Protein AF-A0A4P5YXA2-F1 (afdb_monomer_lite)

Foldseek 3Di:
DFDWDKDFAQAWFKWKKKFADCVQEVQGCVVLCVVVPWDWDPDAWDQPDPNVRSRSGITMIMDGDHHGDIRTHGDTMDIDDDD

Structure (mmCIF, N/CA/C/O backbone):
data_AF-A0A4P5YXA2-F1
#
_entry.id   AF-A0A4P5YXA2-F1
#
loop_
_atom_site.group_PDB
_atom_site.id
_atom_site.type_symbol
_atom_site.label_atom_id
_atom_site.label_alt_id
_atom_site.label_comp_id
_atom_site.label_asym_id
_atom_site.label_entity_id
_atom_site.label_seq_id
_atom_site.pdbx_PDB_ins_code
_atom_site.Cartn_x
_atom_site.Cartn_y
_atom_site.Cartn_z
_atom_site.occupancy
_atom_site.B_iso_or_equiv
_atom_site.auth_seq_id
_atom_site.auth_comp_id
_atom_site.auth_asym_id
_atom_site.auth_atom_id
_atom_site.pdbx_PDB_model_num
ATOM 1 N N . MET A 1 1 ? 21.890 5.051 7.414 1.00 41.62 1 MET A N 1
ATOM 2 C CA . MET A 1 1 ? 20.704 4.766 8.244 1.00 41.62 1 MET A CA 1
ATOM 3 C C . MET A 1 1 ? 19.518 5.325 7.491 1.00 41.62 1 MET A C 1
ATOM 5 O O . MET A 1 1 ? 19.541 6.510 7.201 1.00 41.62 1 MET A O 1
ATOM 9 N N . ASN A 1 2 ? 18.575 4.485 7.064 1.00 52.47 2 ASN A N 1
ATOM 10 C CA . ASN A 1 2 ? 17.269 5.000 6.659 1.00 52.47 2 ASN A CA 1
ATOM 11 C C . ASN A 1 2 ? 16.515 5.249 7.960 1.00 52.47 2 ASN A C 1
ATOM 13 O O . ASN A 1 2 ? 16.344 4.305 8.731 1.00 52.47 2 ASN A O 1
ATOM 17 N N . ASP A 1 3 ? 16.140 6.495 8.220 1.00 61.28 3 ASP A N 1
ATOM 18 C CA . ASP A 1 3 ? 15.227 6.793 9.314 1.00 61.28 3 ASP A CA 1
ATOM 19 C C . ASP A 1 3 ? 13.897 6.105 9.017 1.00 61.28 3 ASP A C 1
ATOM 21 O O . ASP A 1 3 ? 13.317 6.257 7.936 1.00 61.28 3 ASP A O 1
ATOM 25 N N . ASP A 1 4 ? 13.444 5.289 9.960 1.00 70.81 4 ASP A N 1
ATOM 26 C CA . ASP A 1 4 ? 12.183 4.586 9.816 1.00 70.81 4 ASP A CA 1
ATOM 27 C C . ASP A 1 4 ? 11.039 5.589 9.884 1.00 70.81 4 ASP A C 1
ATOM 29 O O . ASP A 1 4 ? 10.797 6.217 10.915 1.00 70.81 4 ASP A O 1
ATOM 33 N N . THR A 1 5 ? 10.332 5.746 8.766 1.00 86.69 5 THR A N 1
ATOM 34 C CA . THR A 1 5 ? 9.111 6.547 8.715 1.00 86.69 5 THR A CA 1
ATOM 35 C C . THR A 1 5 ? 7.932 5.658 9.085 1.00 86.69 5 THR A C 1
ATOM 37 O O . THR A 1 5 ? 7.838 4.506 8.659 1.00 86.69 5 THR A O 1
ATOM 40 N N . PHE A 1 6 ? 7.023 6.182 9.902 1.00 91.25 6 PHE A N 1
ATOM 41 C CA . PHE A 1 6 ? 5.834 5.456 10.330 1.00 91.25 6 PHE A CA 1
ATOM 42 C C . PHE A 1 6 ? 4.576 6.237 9.968 1.00 91.25 6 PHE A C 1
ATOM 44 O O . PHE A 1 6 ? 4.481 7.433 10.243 1.00 91.25 6 PHE A O 1
ATOM 51 N N . ALA A 1 7 ? 3.592 5.538 9.411 1.00 90.94 7 ALA A N 1
ATOM 52 C CA . ALA A 1 7 ? 2.213 5.998 9.358 1.00 90.94 7 ALA A CA 1
ATOM 53 C C . ALA A 1 7 ? 1.464 5.465 10.587 1.00 90.94 7 ALA A C 1
ATOM 55 O O . ALA A 1 7 ? 1.706 4.340 11.027 1.00 90.94 7 ALA A O 1
ATOM 56 N N . VAL A 1 8 ? 0.553 6.262 11.144 1.00 93.69 8 VAL A N 1
ATOM 57 C CA . VAL A 1 8 ? -0.292 5.849 12.274 1.00 93.69 8 VAL A CA 1
ATOM 58 C C . VAL A 1 8 ? -1.733 5.805 11.804 1.00 93.69 8 VAL A C 1
ATOM 60 O O . VAL A 1 8 ? -2.228 6.790 11.262 1.00 93.69 8 VAL A O 1
ATOM 63 N N . CYS A 1 9 ? -2.406 4.678 12.021 1.00 93.44 9 CYS A N 1
ATOM 64 C CA . CYS A 1 9 ? -3.820 4.527 11.706 1.00 93.44 9 CYS A CA 1
ATOM 65 C C . CYS A 1 9 ? -4.664 5.143 12.841 1.00 93.44 9 CYS A C 1
ATOM 67 O O . CYS A 1 9 ? -4.693 4.585 13.936 1.00 93.44 9 CYS A O 1
ATOM 69 N N . PRO A 1 10 ? -5.338 6.295 12.660 1.00 92.19 10 PRO A N 1
ATOM 70 C CA . PRO A 1 10 ? -6.031 6.962 13.767 1.00 92.19 10 PRO A CA 1
ATOM 71 C C . PRO A 1 10 ? -7.339 6.259 14.164 1.00 92.19 10 PRO A C 1
ATOM 73 O O . PRO A 1 10 ? -7.824 6.428 15.279 1.00 92.19 10 PRO A O 1
ATOM 76 N N . ARG A 1 11 ? -7.917 5.469 13.255 1.00 93.44 11 ARG A N 1
ATOM 77 C CA . ARG A 1 11 ? -9.179 4.748 13.430 1.00 93.44 11 ARG A CA 1
ATOM 78 C C . ARG A 1 11 ? -9.077 3.406 12.723 1.00 93.44 11 ARG A C 1
ATOM 80 O O . ARG A 1 11 ? -8.523 3.358 11.634 1.00 93.44 11 ARG A O 1
ATOM 87 N N . ALA A 1 12 ? -9.656 2.359 13.306 1.00 95.38 12 ALA A N 1
ATOM 88 C CA . ALA A 1 12 ? -9.685 1.046 12.673 1.00 95.38 12 ALA A CA 1
ATOM 89 C C . ALA A 1 12 ? -10.343 1.091 11.279 1.00 95.38 12 ALA A C 1
ATOM 91 O O . ALA A 1 12 ? -11.350 1.784 11.085 1.00 95.38 12 ALA A O 1
ATOM 92 N N . GLY A 1 13 ? -9.779 0.343 10.333 1.00 94.50 13 GLY A N 1
ATOM 93 C CA . GLY A 1 13 ? -10.249 0.259 8.952 1.00 94.50 13 GLY A CA 1
ATOM 94 C C . GLY A 1 13 ? -9.174 -0.240 7.989 1.00 94.50 13 GLY A C 1
ATOM 95 O O . GLY A 1 13 ? -8.032 -0.480 8.381 1.00 94.50 13 GLY A O 1
ATOM 96 N N . THR A 1 14 ? -9.545 -0.383 6.719 1.00 95.88 14 THR A N 1
ATOM 97 C CA . THR A 1 14 ? -8.616 -0.796 5.667 1.00 95.88 14 THR A CA 1
ATOM 98 C C . THR A 1 14 ? -7.695 0.359 5.283 1.00 95.88 14 THR A C 1
ATOM 100 O O . THR A 1 14 ? -8.145 1.469 4.997 1.00 95.88 14 THR A O 1
ATOM 103 N N . VAL A 1 15 ? -6.393 0.092 5.276 1.00 95.81 15 VAL A N 1
ATOM 104 C CA . VAL A 1 15 ? -5.347 1.005 4.816 1.00 95.81 15 VAL A CA 1
ATOM 105 C C . VAL A 1 15 ? -4.769 0.465 3.518 1.00 95.81 15 VAL A C 1
ATOM 107 O O . VAL A 1 15 ? -4.505 -0.734 3.404 1.00 95.81 15 VA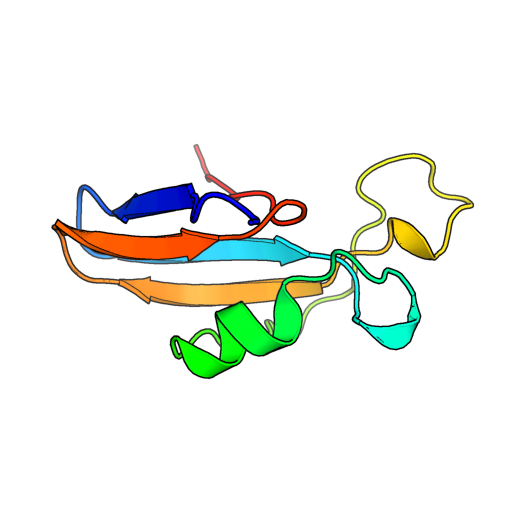L A O 1
ATOM 110 N N . TRP A 1 16 ? -4.521 1.361 2.563 1.00 96.62 16 TRP A N 1
ATOM 111 C CA . TRP A 1 16 ? -3.944 1.024 1.268 1.00 96.62 16 TRP A CA 1
ATOM 112 C C . TRP A 1 16 ? -2.634 1.758 1.008 1.00 96.62 16 TRP A C 1
ATOM 114 O O . TRP A 1 16 ? -2.510 2.953 1.288 1.00 96.62 16 TRP A O 1
ATOM 124 N N . PHE A 1 17 ? -1.685 1.054 0.393 1.00 96.62 17 PHE A N 1
ATOM 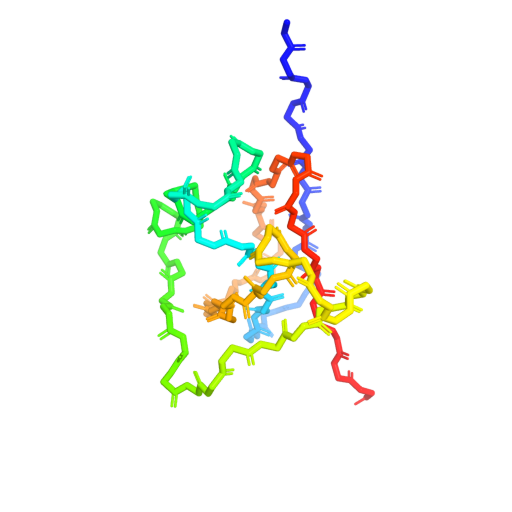125 C CA . PHE A 1 17 ? -0.439 1.629 -0.103 1.00 96.62 17 PHE A CA 1
ATOM 126 C C . PHE A 1 17 ? -0.163 1.209 -1.544 1.00 96.62 17 PHE A C 1
ATOM 128 O O . PHE A 1 17 ? -0.321 0.044 -1.906 1.00 96.62 17 PHE A O 1
ATOM 135 N N . LEU A 1 18 ? 0.310 2.157 -2.350 1.00 96.81 18 LEU A N 1
ATOM 136 C CA . LEU A 1 18 ? 0.902 1.907 -3.661 1.00 96.81 18 LEU A CA 1
ATOM 137 C C . LEU A 1 18 ? 2.428 1.893 -3.549 1.00 96.81 18 LEU A C 1
ATOM 139 O O . LEU A 1 18 ? 3.025 2.794 -2.960 1.00 96.81 18 LEU A O 1
ATOM 143 N N . THR A 1 19 ? 3.063 0.896 -4.159 1.00 96.50 19 THR A N 1
ATOM 144 C CA . THR A 1 19 ? 4.520 0.838 -4.343 1.00 96.50 19 THR A CA 1
ATOM 145 C C . THR A 1 19 ? 4.835 0.051 -5.625 1.00 96.50 19 THR A C 1
ATOM 147 O O . THR A 1 19 ? 4.069 -0.847 -5.988 1.00 96.50 19 THR A O 1
ATOM 150 N N . PRO A 1 20 ? 5.905 0.375 -6.369 1.00 96.25 20 PRO A N 1
ATOM 151 C CA . PRO A 1 20 ? 6.348 -0.442 -7.495 1.00 96.25 20 PRO A CA 1
ATOM 152 C C . PRO A 1 20 ? 6.844 -1.812 -7.035 1.00 96.25 20 PRO A C 1
ATOM 154 O O . PRO A 1 20 ? 7.292 -1.977 -5.900 1.00 96.25 20 PRO A O 1
ATOM 157 N N . GLU A 1 21 ? 6.818 -2.790 -7.936 1.00 95.44 21 GLU A N 1
ATOM 158 C CA . GLU A 1 21 ? 7.399 -4.112 -7.684 1.00 95.44 21 GLU A CA 1
ATOM 159 C C . GLU A 1 21 ? 8.933 -4.029 -7.514 1.00 95.44 21 GLU A C 1
ATOM 161 O O . GLU A 1 21 ? 9.590 -3.197 -8.159 1.00 95.44 21 GLU A O 1
ATOM 166 N N . PRO A 1 22 ? 9.527 -4.885 -6.660 1.00 95.56 22 PRO A N 1
ATOM 167 C CA . PRO A 1 22 ? 10.936 -4.797 -6.264 1.00 95.56 22 PRO A CA 1
ATOM 168 C C . PRO A 1 22 ? 11.913 -4.965 -7.431 1.00 95.56 22 PRO A C 1
ATOM 170 O O . PRO A 1 22 ? 12.984 -4.365 -7.424 1.00 95.56 22 PRO A O 1
ATOM 173 N N . GLU A 1 23 ? 11.530 -5.718 -8.463 1.00 95.81 23 GLU A N 1
ATOM 174 C CA . GLU A 1 23 ? 12.338 -5.922 -9.672 1.00 95.81 23 GLU A CA 1
ATOM 175 C C . GLU A 1 23 ? 12.511 -4.639 -10.499 1.00 95.81 23 GLU A C 1
ATOM 177 O O . GLU A 1 23 ? 13.470 -4.511 -11.258 1.00 95.81 23 GLU A O 1
ATOM 182 N N . ARG A 1 24 ? 11.596 -3.669 -10.357 1.00 94.19 24 ARG A N 1
ATOM 183 C CA . ARG A 1 24 ? 11.573 -2.438 -11.163 1.00 94.19 24 ARG A CA 1
ATOM 184 C C . ARG A 1 24 ? 12.090 -1.218 -10.413 1.00 94.19 24 ARG A C 1
ATOM 186 O O . ARG A 1 24 ? 12.439 -0.221 -11.043 1.00 94.19 24 ARG A O 1
ATOM 193 N N . ASN A 1 25 ? 12.117 -1.263 -9.082 1.00 94.69 25 ASN A N 1
ATOM 194 C CA . ASN A 1 25 ? 12.527 -0.129 -8.263 1.00 94.69 25 ASN A CA 1
ATOM 195 C C . ASN A 1 25 ? 13.118 -0.588 -6.923 1.00 94.69 25 ASN A C 1
ATOM 197 O O . ASN A 1 25 ? 12.421 -1.153 -6.081 1.00 94.69 25 ASN A O 1
ATOM 201 N N . ARG A 1 26 ? 14.400 -0.273 -6.696 1.00 94.38 26 ARG A N 1
ATOM 202 C CA . ARG A 1 26 ? 15.134 -0.635 -5.469 1.00 94.38 26 ARG A CA 1
ATOM 203 C C . ARG A 1 26 ? 14.548 -0.047 -4.184 1.00 94.38 26 ARG A C 1
ATOM 205 O O . ARG A 1 26 ? 14.825 -0.563 -3.109 1.00 94.38 26 ARG A O 1
ATOM 212 N N . ASP A 1 27 ? 13.784 1.040 -4.292 1.00 94.00 27 ASP A N 1
ATOM 213 C CA . ASP A 1 27 ? 13.154 1.693 -3.145 1.00 94.00 27 ASP A CA 1
ATOM 214 C C . ASP A 1 27 ? 11.774 1.066 -2.821 1.00 94.00 27 ASP A C 1
ATOM 216 O O . ASP A 1 27 ? 11.108 1.516 -1.885 1.00 94.00 27 ASP A O 1
ATOM 220 N N . SER A 1 28 ? 11.347 0.023 -3.560 1.00 95.88 28 SER A N 1
ATOM 221 C CA . SER A 1 28 ? 10.088 -0.712 -3.352 1.00 95.88 28 SER A CA 1
ATOM 222 C C . SER A 1 28 ? 9.864 -1.098 -1.892 1.00 95.88 28 SER A C 1
ATOM 224 O O . SER A 1 28 ? 10.775 -1.526 -1.183 1.00 95.88 28 SER A O 1
ATOM 226 N N . GLN A 1 29 ? 8.610 -0.992 -1.458 1.00 96.62 29 GLN A N 1
ATOM 227 C CA . GLN A 1 29 ? 8.174 -1.344 -0.109 1.00 96.62 29 GLN A CA 1
ATOM 228 C C . GLN A 1 29 ? 7.394 -2.662 -0.058 1.00 96.62 29 GLN A C 1
ATOM 230 O O . GLN A 1 29 ? 6.884 -3.018 0.999 1.00 96.62 29 GLN A O 1
ATOM 235 N N . THR A 1 30 ? 7.338 -3.422 -1.160 1.00 97.06 30 THR A N 1
ATOM 236 C CA . THR A 1 30 ? 6.560 -4.671 -1.267 1.00 97.06 30 THR A CA 1
ATOM 237 C C . THR A 1 30 ? 6.844 -5.631 -0.112 1.00 97.06 30 THR A C 1
ATOM 239 O O . THR A 1 30 ? 5.936 -6.004 0.623 1.00 97.06 30 THR A O 1
ATOM 242 N N . GLN A 1 31 ? 8.114 -5.976 0.119 1.00 96.62 31 GLN A N 1
ATOM 243 C CA . GLN A 1 31 ? 8.480 -6.931 1.172 1.00 96.62 31 GLN A CA 1
ATOM 244 C C . GLN A 1 31 ? 8.183 -6.395 2.581 1.00 96.62 31 GLN A C 1
ATOM 246 O O . GLN A 1 31 ? 7.744 -7.148 3.447 1.00 96.62 31 GLN A O 1
ATOM 251 N N . ALA A 1 32 ? 8.361 -5.089 2.806 1.00 95.81 32 ALA A N 1
ATOM 252 C CA . ALA A 1 32 ? 8.045 -4.457 4.085 1.00 95.81 32 ALA A CA 1
ATOM 253 C C . ALA A 1 32 ? 6.532 -4.451 4.364 1.00 95.81 32 ALA A C 1
ATOM 255 O O . ALA A 1 32 ? 6.118 -4.680 5.497 1.00 95.81 32 ALA A O 1
ATOM 256 N N . LEU A 1 33 ? 5.703 -4.212 3.346 1.00 97.31 33 LEU A N 1
ATOM 257 C CA . LEU A 1 33 ? 4.245 -4.249 3.461 1.00 97.31 33 LEU A CA 1
ATOM 258 C C . LEU A 1 33 ? 3.750 -5.683 3.695 1.00 97.31 33 LEU A C 1
ATOM 260 O O . LEU A 1 33 ? 3.012 -5.922 4.652 1.00 97.31 33 LEU A O 1
ATOM 264 N N . LEU A 1 34 ? 4.212 -6.648 2.891 1.00 97.88 34 LEU A N 1
ATOM 265 C CA . LEU A 1 34 ? 3.867 -8.066 3.057 1.00 97.88 34 LEU A CA 1
ATOM 266 C C . LEU A 1 34 ? 4.258 -8.586 4.449 1.00 97.88 34 LEU A C 1
ATOM 268 O O . LEU A 1 34 ? 3.449 -9.220 5.123 1.00 97.88 34 LEU A O 1
ATOM 272 N N . GLY A 1 35 ? 5.460 -8.249 4.930 1.00 97.62 35 GLY A N 1
ATOM 273 C CA . GLY A 1 35 ? 5.927 -8.622 6.270 1.00 97.62 35 GLY A CA 1
ATOM 274 C C . GLY A 1 35 ? 5.110 -8.018 7.420 1.00 97.62 35 GLY A C 1
ATOM 275 O O . GLY A 1 35 ? 5.133 -8.545 8.528 1.00 97.62 35 GLY A O 1
ATOM 276 N N . GLN A 1 36 ? 4.358 -6.943 7.166 1.00 97.38 36 GLN A N 1
ATOM 277 C CA . GLN A 1 36 ? 3.438 -6.324 8.127 1.00 97.38 36 GLN A CA 1
ATOM 278 C C . GLN A 1 36 ? 1.999 -6.846 8.007 1.00 97.38 36 GLN A C 1
ATOM 280 O O . GLN A 1 36 ? 1.116 -6.362 8.718 1.00 97.38 36 GLN A O 1
ATOM 285 N N . GLY A 1 37 ? 1.745 -7.823 7.131 1.00 98.06 37 GLY A N 1
ATOM 286 C CA . GLY A 1 37 ? 0.427 -8.424 6.927 1.00 98.06 37 GLY A CA 1
ATOM 287 C C . GLY A 1 37 ? -0.445 -7.707 5.898 1.00 98.06 37 GLY A C 1
ATOM 288 O O . GLY A 1 37 ? -1.648 -7.952 5.862 1.00 98.06 37 GLY A O 1
ATOM 289 N N . PHE A 1 38 ? 0.126 -6.825 5.072 1.00 98.19 38 PHE A N 1
ATOM 290 C CA . PHE A 1 38 ? -0.582 -6.344 3.889 1.00 98.19 38 PHE A CA 1
ATOM 291 C C . PHE A 1 38 ? -0.661 -7.446 2.835 1.00 98.19 38 PHE A C 1
ATOM 293 O O . PHE A 1 38 ? 0.260 -8.243 2.673 1.00 98.19 38 PHE A O 1
ATOM 300 N N . ALA A 1 39 ? -1.746 -7.445 2.070 1.00 98.38 39 ALA A N 1
ATOM 301 C CA . ALA A 1 39 ? -1.956 -8.325 0.935 1.00 98.38 39 ALA A CA 1
ATOM 302 C C . ALA A 1 39 ? -2.004 -7.519 -0.366 1.00 98.38 39 ALA A C 1
ATOM 304 O O . ALA A 1 39 ? -2.541 -6.411 -0.401 1.00 98.38 39 ALA A O 1
ATOM 305 N N . LYS A 1 40 ? -1.470 -8.092 -1.449 1.00 97.81 40 LYS A N 1
ATOM 306 C CA . LYS A 1 40 ? -1.625 -7.541 -2.799 1.00 97.81 40 LYS A CA 1
ATOM 307 C C . LYS A 1 40 ? -3.103 -7.548 -3.186 1.00 97.81 40 LYS A C 1
ATOM 309 O O . LYS A 1 40 ? -3.782 -8.563 -3.044 1.00 97.81 40 LYS A O 1
ATOM 314 N N . VAL A 1 41 ? -3.593 -6.423 -3.691 1.00 97.31 41 VAL A N 1
ATOM 315 C CA . VAL A 1 41 ? -4.953 -6.312 -4.222 1.00 97.31 41 VAL A CA 1
ATOM 316 C C . VAL A 1 41 ? -4.976 -6.878 -5.643 1.00 97.31 41 VAL A C 1
ATOM 318 O O . VAL A 1 41 ? -4.095 -6.584 -6.449 1.00 97.31 41 VAL A O 1
ATOM 321 N N . ALA A 1 42 ? -5.991 -7.682 -5.965 1.00 95.75 42 ALA A N 1
ATOM 322 C CA . ALA A 1 42 ? -6.173 -8.302 -7.281 1.00 95.75 42 ALA A CA 1
ATOM 323 C C . ALA A 1 42 ? -6.734 -7.310 -8.324 1.00 95.75 42 ALA A C 1
ATOM 325 O O . ALA A 1 42 ? -7.788 -7.534 -8.915 1.00 95.75 42 ALA A O 1
ATOM 326 N N . LEU A 1 43 ? -6.038 -6.190 -8.519 1.00 94.56 43 LEU A N 1
ATOM 327 C CA . LEU A 1 43 ? -6.345 -5.158 -9.508 1.00 94.56 43 LEU A CA 1
ATOM 328 C C . LEU A 1 43 ? -5.126 -4.901 -10.399 1.00 94.56 43 LEU A C 1
ATOM 330 O O . LEU A 1 43 ? -4.003 -5.284 -10.070 1.00 94.56 43 LEU A O 1
ATOM 334 N N . ALA A 1 44 ? -5.360 -4.254 -11.540 1.00 94.69 44 ALA A N 1
ATOM 335 C CA . ALA A 1 44 ? -4.289 -3.839 -12.435 1.00 94.69 44 ALA A CA 1
ATOM 336 C C . ALA A 1 44 ? -3.350 -2.827 -11.757 1.00 94.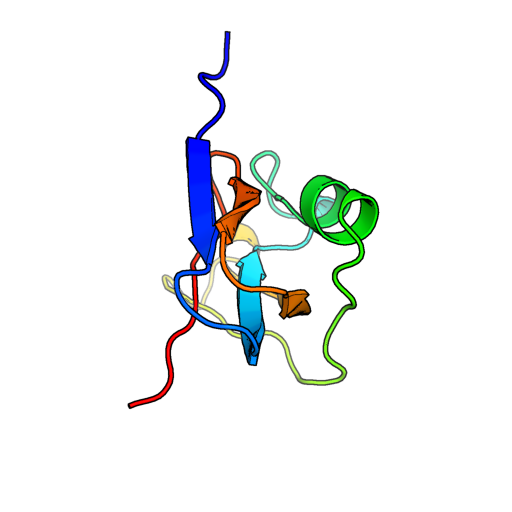69 44 ALA A C 1
ATOM 338 O O . ALA A 1 44 ? -3.768 -2.034 -10.910 1.00 94.69 44 ALA A O 1
ATOM 339 N N . GLU A 1 45 ? -2.080 -2.843 -12.161 1.00 94.94 45 GLU A N 1
ATOM 340 C CA . GLU A 1 45 ? -1.104 -1.857 -11.706 1.00 94.94 45 GLU A CA 1
ATOM 341 C C . GLU A 1 45 ? -1.397 -0.471 -12.290 1.00 94.94 45 GLU A C 1
ATOM 343 O O . GLU A 1 45 ? -1.921 -0.340 -13.398 1.00 94.94 45 GLU A O 1
ATOM 348 N N . ILE A 1 46 ? -1.021 0.571 -11.550 1.00 93.12 46 ILE A N 1
ATOM 349 C CA . ILE A 1 46 ? -1.302 1.960 -11.914 1.00 93.12 46 ILE A CA 1
ATOM 350 C C . ILE A 1 46 ? 0.023 2.690 -12.169 1.00 93.12 46 ILE A C 1
ATOM 352 O O . ILE A 1 46 ? 0.894 2.682 -11.292 1.00 93.12 46 ILE A O 1
ATOM 356 N N . PRO A 1 47 ? 0.209 3.342 -13.332 1.00 92.56 47 PRO A N 1
ATOM 357 C CA . PRO A 1 47 ? 1.348 4.222 -13.557 1.00 92.56 47 PRO A CA 1
ATOM 358 C C . PRO A 1 47 ? 1.128 5.532 -12.792 1.00 92.56 47 PRO A C 1
ATOM 360 O O . PRO A 1 47 ? 0.361 6.389 -13.228 1.00 92.56 47 PRO A O 1
ATOM 363 N N . LEU A 1 48 ? 1.781 5.694 -11.638 1.00 88.56 48 LEU A N 1
ATOM 364 C CA . LEU A 1 48 ? 1.489 6.824 -10.747 1.00 88.56 48 LEU A CA 1
ATOM 365 C C . LEU A 1 48 ? 1.939 8.175 -11.337 1.00 88.56 48 LEU A C 1
ATOM 367 O O . LEU A 1 48 ? 1.261 9.184 -11.170 1.00 88.56 48 LEU A O 1
ATOM 371 N N . PHE A 1 49 ? 3.076 8.195 -12.036 1.00 82.94 49 PHE A N 1
ATOM 372 C CA . PHE A 1 49 ? 3.560 9.340 -12.812 1.00 82.94 49 PHE A CA 1
ATOM 373 C C . PHE A 1 49 ? 4.593 8.887 -13.848 1.00 82.94 49 PHE A C 1
ATOM 375 O O . PHE A 1 49 ? 5.223 7.842 -13.691 1.00 82.94 49 PHE A O 1
ATOM 382 N N . GLY A 1 50 ? 4.796 9.680 -14.905 1.00 82.56 50 GLY A N 1
ATOM 383 C CA . GLY A 1 50 ? 5.726 9.331 -15.986 1.00 82.56 50 GLY A CA 1
ATOM 384 C C . GLY A 1 50 ? 5.367 7.978 -16.618 1.00 82.56 50 GLY A C 1
ATOM 385 O O . GLY A 1 50 ? 6.107 7.015 -16.422 1.00 82.56 50 GLY A O 1
ATOM 386 N N . PRO A 1 51 ? 4.237 7.880 -17.342 1.00 78.25 51 PRO A N 1
ATOM 387 C CA . PRO A 1 51 ? 3.592 6.609 -17.699 1.00 78.25 51 PRO A CA 1
ATOM 388 C C . PRO A 1 51 ? 4.433 5.678 -18.584 1.00 78.25 51 PRO A C 1
ATOM 390 O O . PRO A 1 51 ? 4.106 4.507 -18.731 1.00 78.25 51 PRO A O 1
ATOM 393 N N . THR A 1 52 ? 5.526 6.175 -19.159 1.00 86.25 52 THR A N 1
ATOM 394 C CA . THR A 1 52 ? 6.480 5.394 -19.955 1.00 86.25 52 THR A CA 1
ATOM 395 C C . THR A 1 52 ? 7.538 4.675 -19.110 1.00 86.25 52 THR A C 1
ATOM 397 O O . THR A 1 52 ? 8.285 3.858 -19.640 1.00 86.25 52 THR A O 1
ATOM 400 N N . THR A 1 53 ? 7.642 4.974 -17.811 1.00 88.69 53 THR A N 1
ATOM 401 C CA . THR A 1 53 ? 8.694 4.447 -16.933 1.00 88.69 53 THR A CA 1
ATOM 402 C C . THR A 1 53 ? 8.170 3.297 -16.079 1.00 88.69 53 THR A C 1
ATOM 404 O O . THR A 1 53 ? 7.414 3.500 -15.130 1.00 88.69 53 THR A O 1
ATOM 407 N N . ALA A 1 54 ? 8.650 2.080 -16.345 1.00 90.00 54 ALA A N 1
ATOM 408 C CA . ALA A 1 54 ? 8.246 0.874 -15.614 1.00 90.00 54 ALA A CA 1
ATOM 409 C C . ALA A 1 54 ? 8.537 0.932 -14.094 1.00 90.00 54 ALA A C 1
ATOM 411 O O . ALA A 1 54 ? 7.845 0.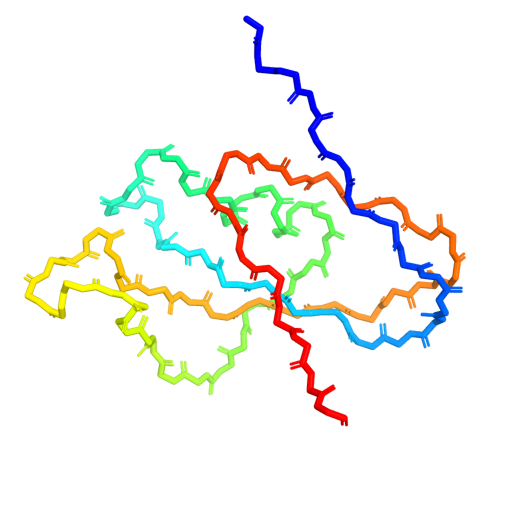288 -13.307 1.00 90.00 54 ALA A O 1
ATOM 412 N N . ALA A 1 55 ? 9.513 1.741 -13.659 1.00 90.75 55 ALA A N 1
ATOM 413 C CA . ALA A 1 55 ? 9.837 1.958 -12.242 1.00 90.75 55 ALA A CA 1
ATOM 414 C C . ALA A 1 55 ? 8.739 2.697 -11.443 1.00 90.75 55 ALA A C 1
ATOM 416 O O . ALA A 1 55 ? 8.800 2.717 -10.211 1.00 90.75 55 ALA A O 1
ATOM 417 N N . ASN A 1 56 ? 7.748 3.278 -12.133 1.00 91.25 56 ASN A N 1
ATOM 418 C CA . ASN A 1 56 ? 6.604 3.986 -11.547 1.00 91.25 56 ASN A CA 1
ATOM 419 C C . ASN A 1 56 ? 5.278 3.222 -11.707 1.00 91.25 56 ASN A C 1
ATOM 421 O O . ASN A 1 56 ? 4.220 3.749 -11.354 1.00 91.25 56 ASN A O 1
ATOM 425 N N . LEU A 1 57 ? 5.321 2.004 -12.259 1.00 95.19 57 LEU A N 1
ATOM 426 C CA . LEU A 1 57 ? 4.168 1.116 -12.321 1.00 95.19 57 LEU A CA 1
ATOM 427 C C . LEU A 1 57 ? 3.981 0.461 -10.949 1.00 95.19 57 LEU A C 1
ATOM 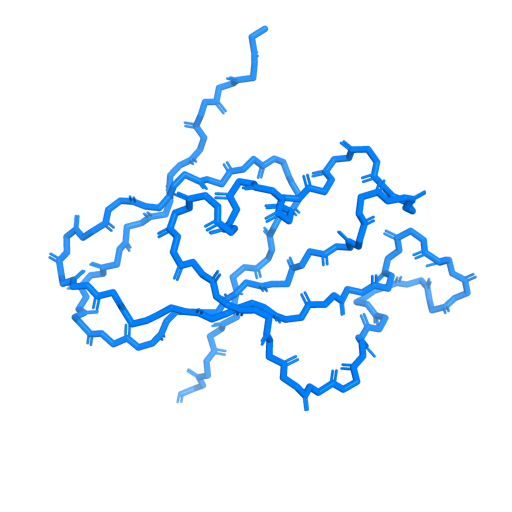429 O O . LEU A 1 57 ? 4.818 -0.347 -10.528 1.00 95.19 57 LEU A O 1
ATOM 433 N N . CYS A 1 58 ? 2.914 0.847 -10.252 1.00 96.56 58 CYS A N 1
ATOM 434 C CA . CYS A 1 58 ? 2.686 0.518 -8.851 1.00 96.56 58 CYS A CA 1
ATOM 435 C C . CYS A 1 58 ? 1.578 -0.520 -8.665 1.00 96.56 58 CYS A C 1
ATOM 437 O O . CYS A 1 58 ? 0.502 -0.415 -9.255 1.00 96.56 58 CYS A O 1
ATOM 439 N N . THR A 1 59 ? 1.826 -1.465 -7.762 1.00 97.31 59 THR A N 1
ATOM 440 C CA . THR A 1 59 ? 0.837 -2.412 -7.246 1.00 97.31 59 THR A CA 1
ATOM 441 C C . THR A 1 59 ? 0.212 -1.857 -5.963 1.00 97.31 59 THR A C 1
ATOM 443 O O . THR A 1 59 ? 0.893 -1.224 -5.151 1.00 97.31 59 THR A O 1
ATOM 446 N N . LEU A 1 60 ? -1.089 -2.103 -5.780 1.00 97.75 60 LEU A N 1
ATOM 447 C CA . LEU A 1 60 ? -1.837 -1.747 -4.575 1.00 97.75 60 LEU A CA 1
ATOM 448 C C . LEU A 1 60 ? -1.774 -2.877 -3.540 1.00 97.75 60 LEU A C 1
ATOM 450 O O . LEU A 1 60 ? -2.012 -4.043 -3.860 1.00 97.75 60 LEU A O 1
ATOM 454 N N . TYR A 1 61 ? -1.509 -2.512 -2.292 1.00 97.94 61 TYR A N 1
ATOM 455 C CA . TYR A 1 61 ? -1.495 -3.399 -1.134 1.00 97.94 61 TYR A CA 1
ATOM 456 C C . TYR A 1 61 ? -2.505 -2.909 -0.102 1.00 97.94 61 TYR A C 1
ATOM 458 O O . TYR A 1 61 ? -2.650 -1.700 0.072 1.00 97.94 61 TYR A O 1
ATOM 466 N N . GLN A 1 62 ? -3.179 -3.827 0.593 1.00 97.75 62 GLN A N 1
ATOM 467 C CA . GLN A 1 62 ? -4.183 -3.498 1.604 1.00 97.75 62 GLN A CA 1
ATOM 468 C C . GLN A 1 62 ? -4.028 -4.306 2.887 1.00 97.75 62 GLN A C 1
ATOM 470 O O . GLN A 1 62 ? -3.581 -5.452 2.849 1.00 97.75 62 GLN A O 1
ATOM 475 N N . LYS A 1 63 ? -4.442 -3.719 4.007 1.00 97.88 63 LYS A N 1
ATOM 476 C CA . LYS A 1 63 ? -4.540 -4.385 5.307 1.00 97.88 63 LYS A CA 1
ATOM 477 C C . LYS A 1 63 ? -5.647 -3.744 6.133 1.00 97.88 63 LYS A C 1
ATOM 479 O O . LYS A 1 63 ? -5.755 -2.521 6.142 1.00 97.88 63 LYS A O 1
ATOM 484 N N . ASP A 1 64 ? -6.403 -4.548 6.870 1.00 97.44 64 ASP A N 1
ATOM 485 C CA . ASP A 1 64 ? -7.259 -4.037 7.940 1.00 97.44 64 ASP A CA 1
ATOM 486 C C . ASP A 1 64 ? -6.409 -3.740 9.178 1.00 97.44 64 ASP A C 1
ATOM 488 O O . ASP A 1 64 ? -5.792 -4.634 9.762 1.00 97.44 64 ASP A O 1
ATOM 492 N N . CYS A 1 65 ? -6.355 -2.466 9.554 1.00 96.25 65 CYS A N 1
ATOM 493 C CA . CYS A 1 65 ? -5.580 -1.968 10.681 1.00 96.25 65 CYS A CA 1
ATOM 494 C C . CYS A 1 65 ? -6.489 -1.584 11.847 1.00 96.25 65 CYS A C 1
ATOM 496 O O . CYS A 1 65 ? -7.648 -1.198 11.665 1.00 96.25 65 CYS A O 1
ATOM 498 N N . VAL A 1 66 ? -5.941 -1.638 13.058 1.00 96.94 66 VAL A N 1
ATOM 499 C CA . VAL A 1 66 ? -6.608 -1.135 14.267 1.00 96.94 66 VAL A CA 1
ATOM 500 C C . VAL A 1 66 ? -6.206 0.311 14.570 1.00 96.94 66 VAL A C 1
ATOM 502 O O . VAL A 1 66 ? -5.188 0.814 14.095 1.00 96.94 66 VAL A O 1
ATOM 505 N N . ALA A 1 67 ? -7.002 1.004 15.388 1.00 96.69 67 ALA A N 1
ATOM 506 C CA . ALA A 1 67 ? -6.656 2.349 15.843 1.00 96.69 67 ALA A CA 1
ATOM 507 C C . ALA A 1 67 ? -5.337 2.339 16.641 1.00 96.69 67 ALA A C 1
ATOM 509 O O . ALA A 1 67 ? -5.122 1.485 17.499 1.00 96.69 67 ALA A O 1
ATOM 510 N N . GLY A 1 68 ? -4.462 3.301 16.360 1.00 96.75 68 GLY A N 1
ATOM 511 C CA . GLY A 1 68 ? -3.130 3.421 16.950 1.00 96.75 68 GLY A CA 1
ATOM 512 C C . GLY A 1 68 ? -2.068 2.514 16.323 1.00 96.75 68 GLY A C 1
ATOM 513 O O . GLY A 1 68 ? -0.900 2.615 16.705 1.00 96.75 68 GLY A O 1
ATOM 514 N N . GLU A 1 69 ? -2.428 1.656 15.363 1.00 96.94 69 GLU A N 1
ATOM 515 C CA . GLU A 1 69 ? -1.462 0.788 14.692 1.00 96.94 69 GLU A CA 1
ATOM 516 C C . GLU A 1 69 ? -0.404 1.616 13.950 1.00 96.94 69 GLU A C 1
ATOM 518 O O . GLU A 1 69 ? -0.726 2.558 13.219 1.00 96.94 69 GLU A O 1
ATOM 523 N N . LYS A 1 70 ? 0.870 1.259 14.157 1.00 96.06 70 LYS A N 1
ATOM 524 C CA . LYS A 1 70 ? 2.024 1.881 13.503 1.00 96.06 70 LYS A CA 1
ATOM 525 C C . LYS A 1 70 ? 2.467 1.023 12.329 1.00 96.06 70 LYS A C 1
ATOM 527 O O . LYS A 1 70 ? 2.859 -0.125 12.517 1.00 96.06 70 LYS A O 1
ATOM 532 N N . ILE A 1 71 ? 2.462 1.611 11.142 1.00 95.19 71 ILE A N 1
ATOM 533 C CA . ILE A 1 71 ? 2.865 0.968 9.896 1.00 95.19 71 ILE A CA 1
ATOM 534 C C . ILE A 1 71 ? 4.201 1.576 9.484 1.00 95.19 71 ILE A C 1
ATOM 536 O O . ILE A 1 71 ? 4.284 2.776 9.219 1.00 95.19 71 ILE A O 1
ATOM 540 N N . ARG A 1 72 ? 5.255 0.764 9.442 1.00 94.44 72 ARG A N 1
ATOM 541 C CA . ARG A 1 72 ? 6.568 1.183 8.949 1.00 94.44 72 ARG A CA 1
ATOM 542 C C . ARG A 1 72 ? 6.510 1.306 7.434 1.00 94.44 72 ARG A C 1
ATOM 544 O O . ARG A 1 72 ? 6.154 0.353 6.741 1.00 94.44 72 ARG A O 1
ATOM 551 N N . VAL A 1 73 ? 6.908 2.460 6.927 1.00 90.69 73 VAL A N 1
ATOM 552 C CA 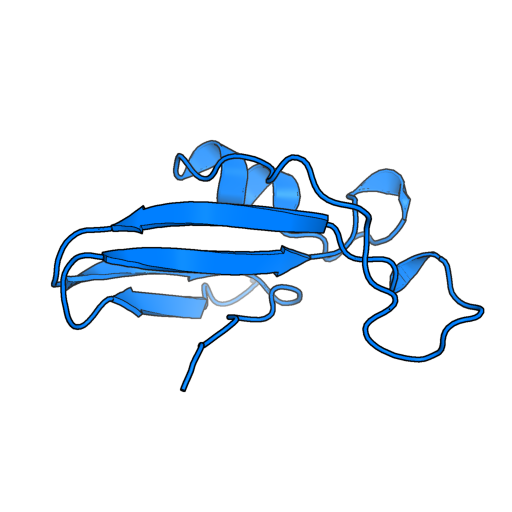. VAL A 1 73 ? 7.025 2.741 5.500 1.00 90.69 73 VAL A CA 1
ATOM 553 C C . VAL A 1 73 ? 8.404 3.320 5.220 1.00 90.69 73 VAL A C 1
ATOM 555 O O . VAL A 1 73 ? 8.901 4.181 5.939 1.00 90.69 73 VAL A O 1
ATOM 558 N N . GLY A 1 74 ? 9.062 2.806 4.191 1.00 88.81 74 GLY A N 1
ATOM 559 C CA . GLY A 1 74 ? 10.295 3.383 3.679 1.00 88.81 74 GLY A CA 1
ATOM 560 C C . GLY A 1 74 ? 10.026 4.470 2.645 1.00 88.81 74 GLY A C 1
ATOM 561 O O . GLY A 1 74 ? 8.913 4.963 2.476 1.00 88.81 74 GLY A O 1
ATOM 562 N N . LYS A 1 75 ? 11.079 4.812 1.906 1.00 86.25 75 LYS A N 1
ATOM 563 C CA . LYS A 1 75 ? 11.109 5.941 0.973 1.00 86.25 75 LYS A CA 1
ATOM 564 C C . LYS A 1 75 ? 10.005 5.923 -0.092 1.00 86.25 75 LYS A C 1
ATOM 566 O O . LYS A 1 75 ? 9.578 6.992 -0.514 1.00 86.25 75 LYS A O 1
ATOM 571 N N . TRP A 1 76 ? 9.579 4.746 -0.560 1.00 91.88 76 TRP A N 1
ATOM 572 C CA . TRP A 1 76 ? 8.717 4.640 -1.740 1.00 91.88 76 TRP A CA 1
ATOM 573 C C . TRP A 1 76 ? 7.428 3.847 -1.506 1.00 91.88 76 TRP A C 1
ATOM 575 O O . TRP A 1 76 ? 7.229 2.751 -2.032 1.00 91.88 76 TRP A O 1
ATOM 585 N N . ALA A 1 77 ? 6.534 4.433 -0.712 1.00 93.19 77 ALA A N 1
ATOM 586 C CA . ALA A 1 77 ? 5.151 3.999 -0.559 1.00 93.19 77 ALA A CA 1
ATOM 587 C C . ALA A 1 77 ? 4.224 5.219 -0.534 1.00 93.19 77 ALA A C 1
ATOM 589 O O . ALA A 1 77 ? 4.517 6.213 0.127 1.00 93.19 77 ALA A O 1
ATOM 590 N N . VAL A 1 78 ? 3.099 5.135 -1.238 1.00 93.56 78 VAL A N 1
ATOM 591 C CA . VAL A 1 78 ? 2.091 6.201 -1.288 1.00 93.56 78 VAL A CA 1
ATOM 592 C C . VAL A 1 78 ? 0.824 5.706 -0.616 1.00 93.56 78 VAL A C 1
ATOM 594 O O . VAL A 1 78 ? 0.217 4.745 -1.086 1.00 93.56 78 VAL A O 1
ATOM 597 N N . ALA A 1 79 ? 0.445 6.345 0.491 1.00 93.12 79 ALA A N 1
ATOM 598 C CA . ALA A 1 79 ? -0.825 6.075 1.155 1.00 93.12 79 ALA A CA 1
ATOM 599 C C . ALA A 1 79 ? -1.982 6.529 0.257 1.00 93.12 79 ALA A C 1
ATOM 601 O O . ALA A 1 79 ? -1.962 7.647 -0.262 1.00 93.12 79 ALA A O 1
ATOM 602 N N . VAL A 1 80 ? -2.985 5.669 0.081 1.00 92.50 80 VAL A N 1
ATOM 603 C CA . VAL A 1 80 ? -4.190 5.983 -0.694 1.00 92.50 80 VAL A CA 1
ATOM 604 C C . VAL A 1 80 ? -5.346 6.218 0.267 1.00 92.50 80 VAL A C 1
ATOM 606 O O . VAL A 1 80 ? -5.684 5.348 1.069 1.00 92.50 80 VAL A O 1
ATOM 609 N N . PHE A 1 81 ? -5.958 7.395 0.164 1.00 82.56 81 PHE A N 1
ATOM 610 C CA . PHE A 1 81 ? -7.135 7.784 0.932 1.00 82.56 81 PHE A CA 1
ATOM 611 C C . PHE A 1 81 ? -8.309 7.954 -0.028 1.00 82.56 81 PHE A C 1
ATOM 613 O O . PHE A 1 81 ? -8.173 8.606 -1.064 1.00 82.56 81 PHE A O 1
ATOM 620 N N . VAL A 1 82 ? -9.449 7.362 0.312 1.00 75.75 82 VAL A N 1
ATOM 621 C CA . VAL A 1 82 ? -10.719 7.656 -0.358 1.00 75.75 82 VAL A CA 1
ATOM 622 C C . VAL A 1 82 ? -11.403 8.832 0.357 1.00 75.75 82 VAL A C 1
ATOM 624 O O . VAL A 1 82 ? -11.204 8.962 1.569 1.00 75.75 82 VAL A O 1
ATOM 627 N N . PRO A 1 83 ? -12.135 9.702 -0.367 1.00 57.09 83 PRO A N 1
ATOM 628 C CA . PRO A 1 83 ? -12.888 10.812 0.222 1.00 57.09 83 PRO A CA 1
ATOM 629 C C . PRO A 1 83 ? -13.892 10.379 1.294 1.00 57.09 83 PRO A C 1
ATOM 631 O O . PRO A 1 83 ? -14.464 9.271 1.156 1.00 57.09 83 PRO A O 1
#

Radius of gyration: 12.65 Å; chains: 1; bounding box: 34×19×37 Å

Sequence (83 aa):
MNDDTFAVCPRAGTVWFLTPEPERNRDSQTQALLGQGFAKVALAEIPLFGPTTAANLCTLYQKDCVAGEKIRVGKWAVAVFVP

pLDDT: mean 91.51, std 10.16, range [41.62, 98.38]

Secondary structure (DSSP, 8-state):
----EEEE-SSSEEEEEEEE-TTT-TTB-HHHHHHTT-EE-SS--EE-S-TT-GGGEEEEEEEEE-TT-EEEE-SB-EEE---